Protein AF-K5VI89-F1 (afdb_monomer_lite)

Radius of gyration: 16.24 Å; chains: 1; bounding box: 36×22×39 Å

Organism: Phanerochaete carnosa (strain HHB-10118-sp) (NCBI:txid650164)

Foldseek 3Di:
DAWDADPVRDTDHPPDDDDDDPCCLQQPCVLDPNSVDDDVCRLVVQLVPPPCVQVSDLPHDDPSHAPQHDDPRGD

pLDDT: mean 90.31, std 4.63, range [78.88, 98.06]

Structure (mmCIF, N/CA/C/O backbone):
data_AF-K5VI89-F1
#
_entry.id   AF-K5VI89-F1
#
loop_
_atom_site.group_PDB
_atom_site.id
_atom_site.type_symbol
_atom_site.label_atom_id
_atom_site.label_alt_id
_atom_site.label_comp_id
_atom_site.label_asym_id
_atom_site.label_entity_id
_atom_site.label_seq_id
_atom_site.pdbx_PDB_ins_code
_atom_site.Cartn_x
_atom_site.Cartn_y
_atom_site.Cartn_z
_atom_site.occupancy
_atom_site.B_iso_or_equiv
_atom_site.auth_seq_id
_atom_site.auth_comp_id
_atom_site.auth_asym_id
_atom_site.auth_atom_id
_atom_site.pdbx_PDB_model_num
ATOM 1 N N . MET A 1 1 ? -7.984 -3.997 21.796 1.00 78.88 1 MET A N 1
ATOM 2 C CA . MET A 1 1 ? -8.689 -3.172 20.789 1.00 78.88 1 MET A CA 1
ATOM 3 C C . MET A 1 1 ? -9.668 -2.253 21.511 1.00 78.88 1 MET A C 1
ATOM 5 O O . MET A 1 1 ? -10.384 -2.757 22.371 1.00 78.88 1 MET A O 1
ATOM 9 N N . ASN A 1 2 ? -9.698 -0.959 21.184 1.00 91.62 2 ASN A N 1
ATOM 10 C CA . ASN A 1 2 ? -10.623 0.046 21.736 1.00 91.62 2 ASN A CA 1
ATOM 11 C C . ASN A 1 2 ? -11.349 0.765 20.590 1.00 91.62 2 ASN A C 1
ATOM 13 O O . ASN A 1 2 ? -10.968 0.589 19.434 1.00 91.62 2 ASN A O 1
ATOM 17 N N . ASN A 1 3 ? -12.367 1.564 20.917 1.00 97.12 3 ASN A N 1
ATOM 18 C CA . ASN A 1 3 ? -12.932 2.522 19.965 1.00 97.12 3 ASN A CA 1
ATOM 19 C C . ASN A 1 3 ? -11.843 3.515 19.530 1.00 97.12 3 ASN A C 1
ATOM 21 O O . ASN A 1 3 ? -11.002 3.895 20.350 1.00 97.12 3 ASN A O 1
ATOM 25 N N . TYR A 1 4 ? -11.873 3.940 18.269 1.00 96.56 4 TYR A N 1
ATOM 26 C CA . TYR A 1 4 ? -10.902 4.883 17.719 1.00 96.56 4 TYR A CA 1
ATOM 27 C C . TY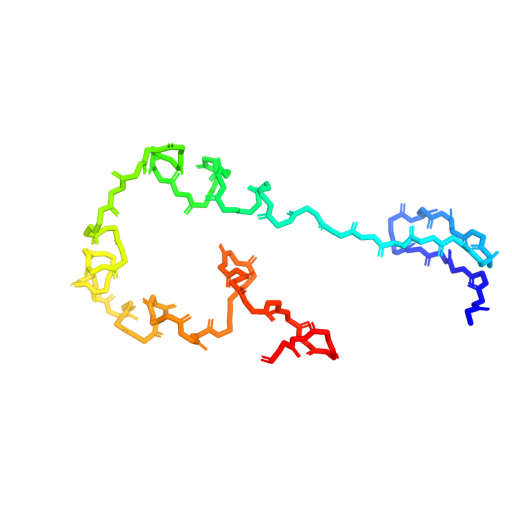R A 1 4 ? -11.547 5.807 16.684 1.00 96.56 4 TYR A C 1
ATOM 29 O O . TYR A 1 4 ? -12.376 5.355 15.901 1.00 96.56 4 TYR A O 1
ATOM 37 N N . THR A 1 5 ? -11.145 7.078 16.661 1.00 97.44 5 THR A N 1
ATOM 38 C CA . THR A 1 5 ? -11.525 8.040 15.616 1.00 97.44 5 THR A CA 1
ATOM 39 C C . THR A 1 5 ? -10.260 8.483 14.893 1.00 97.44 5 THR A C 1
ATOM 41 O O . THR A 1 5 ? -9.340 8.992 15.534 1.00 97.44 5 THR A O 1
ATOM 44 N N . PHE A 1 6 ? -10.202 8.269 13.579 1.00 96.12 6 PHE A N 1
ATOM 45 C CA . PHE A 1 6 ? -9.102 8.733 12.733 1.00 96.12 6 PHE A CA 1
ATOM 46 C C . PHE A 1 6 ? -9.122 10.261 12.588 1.00 96.12 6 PHE A C 1
ATOM 48 O O . PHE A 1 6 ? -10.128 10.916 12.856 1.00 96.12 6 PHE A O 1
ATOM 55 N N . SER A 1 7 ? -8.003 10.848 12.154 1.00 97.69 7 SER A N 1
ATOM 56 C CA . SER A 1 7 ? -7.868 12.304 11.990 1.00 97.69 7 SER A CA 1
ATOM 57 C C . SER A 1 7 ? -8.812 12.903 10.942 1.00 97.69 7 SER A C 1
ATOM 59 O O . SER A 1 7 ? -9.050 14.104 10.961 1.00 97.69 7 SER A O 1
ATOM 61 N N . ASP A 1 8 ? -9.344 12.077 10.039 1.00 97.31 8 ASP A N 1
ATOM 62 C CA . ASP A 1 8 ? -10.363 12.447 9.051 1.00 97.31 8 ASP A CA 1
ATOM 63 C C . ASP A 1 8 ? -11.802 12.375 9.605 1.00 97.31 8 ASP A C 1
ATOM 65 O O . ASP A 1 8 ? -12.759 12.660 8.890 1.00 97.31 8 ASP A O 1
ATOM 69 N N . GLY A 1 9 ? -11.964 12.002 10.879 1.00 98.06 9 GLY A N 1
ATOM 70 C CA . GLY A 1 9 ? -13.254 11.848 11.546 1.00 98.06 9 GLY A CA 1
ATOM 71 C C . GLY A 1 9 ? -13.867 10.449 11.445 1.00 98.06 9 GLY A C 1
ATOM 72 O O . GLY A 1 9 ? -14.905 10.208 12.064 1.00 98.06 9 GLY A O 1
ATOM 73 N N . THR A 1 10 ? -13.245 9.502 10.733 1.00 97.25 10 THR A N 1
ATOM 74 C CA . THR A 1 10 ? -13.766 8.134 10.606 1.00 97.25 10 THR A CA 1
ATOM 75 C C . THR A 1 10 ? -13.761 7.427 11.964 1.00 97.25 10 THR A C 1
ATOM 77 O O . THR A 1 10 ? -12.705 7.191 12.555 1.00 97.25 10 THR A O 1
ATOM 80 N N . PHE A 1 11 ? -14.941 7.054 12.468 1.00 97.50 11 PHE A N 1
ATOM 81 C CA . PHE A 1 11 ? -15.092 6.327 13.731 1.00 97.50 11 PHE A CA 1
ATOM 82 C C . PHE A 1 11 ? -15.070 4.809 13.523 1.00 97.50 11 PHE A C 1
ATOM 84 O O . PHE A 1 11 ? -15.797 4.264 12.698 1.00 97.50 11 PHE A O 1
ATOM 91 N N . THR A 1 12 ? -14.265 4.117 14.325 1.00 97.06 12 THR A N 1
ATOM 92 C CA . THR A 1 12 ? -14.091 2.664 14.312 1.00 97.06 12 THR A CA 1
ATOM 93 C C . THR A 1 12 ? -14.465 2.079 15.678 1.00 97.06 12 THR A C 1
ATOM 95 O O . THR A 1 12 ? -13.749 2.304 16.661 1.00 97.06 12 THR A O 1
ATOM 98 N N . PRO A 1 13 ? -15.559 1.301 15.774 1.00 97.44 13 PRO A N 1
ATOM 99 C CA . PRO A 1 13 ? -15.935 0.615 17.006 1.00 97.44 13 PRO A CA 1
ATOM 100 C C . PRO A 1 13 ? -14.903 -0.431 17.447 1.00 97.44 13 PRO A C 1
ATOM 102 O O . PRO A 1 13 ? -14.242 -1.078 16.627 1.00 97.44 13 PRO A O 1
ATOM 105 N N . LYS A 1 14 ? -14.815 -0.670 18.758 1.00 97.31 14 LYS A N 1
ATOM 106 C CA . LYS A 1 14 ? -14.034 -1.759 19.350 1.00 97.31 14 LYS A CA 1
ATOM 107 C C . LYS A 1 14 ? -14.437 -3.095 18.721 1.00 97.31 14 LYS A C 1
ATOM 109 O O . LYS A 1 14 ? -15.610 -3.443 18.697 1.00 97.31 14 LYS A O 1
ATOM 114 N N . GLY A 1 15 ? -13.438 -3.859 18.281 1.00 95.69 15 GLY A N 1
ATOM 115 C CA . GLY A 1 15 ? -13.630 -5.162 17.632 1.00 95.69 15 GLY A CA 1
ATOM 116 C C . GLY A 1 15 ? -13.656 -5.102 16.103 1.00 95.69 15 GLY A C 1
ATOM 117 O O . GLY A 1 15 ? -13.620 -6.148 15.462 1.00 95.69 15 GLY A O 1
ATOM 118 N N . SER A 1 16 ? -13.652 -3.904 15.513 1.00 95.50 16 SER A N 1
ATOM 119 C CA . SER A 1 16 ? -13.496 -3.749 14.065 1.00 95.50 16 SER A CA 1
ATOM 120 C C . SER A 1 16 ? -12.110 -4.192 13.601 1.00 95.50 16 SER A C 1
ATOM 122 O O . SER A 1 16 ? -11.119 -4.015 14.314 1.00 95.50 16 SER A O 1
ATOM 124 N N . HIS A 1 17 ? -12.043 -4.710 12.378 1.00 93.44 17 HIS A N 1
ATOM 125 C CA . HIS A 1 17 ? -10.790 -4.984 11.683 1.00 93.44 17 HIS A CA 1
ATOM 126 C C . HIS A 1 17 ? -10.479 -3.818 10.747 1.00 93.44 17 HIS A C 1
ATOM 128 O O . HIS A 1 17 ? -11.345 -3.384 9.991 1.00 93.44 17 HIS A O 1
ATOM 134 N N . VAL A 1 18 ? -9.245 -3.321 10.800 1.00 92.25 18 VAL A N 1
ATOM 135 C CA . VAL A 1 18 ? -8.750 -2.274 9.901 1.00 92.25 18 VAL A CA 1
ATOM 136 C C . VAL A 1 18 ? -7.629 -2.876 9.068 1.00 92.25 18 VAL A C 1
ATOM 138 O O . VAL A 1 18 ? -6.684 -3.442 9.615 1.00 92.25 18 VAL A O 1
ATOM 141 N N . SER A 1 19 ? -7.743 -2.763 7.750 1.00 91.56 19 SER A N 1
ATOM 142 C CA . SER A 1 19 ? -6.773 -3.289 6.789 1.00 91.56 19 SER A CA 1
ATOM 143 C C . SER A 1 19 ? -6.544 -2.289 5.666 1.00 91.56 19 SER A C 1
ATOM 145 O O . SER A 1 19 ? -7.456 -1.550 5.301 1.00 91.56 19 SER A O 1
ATOM 147 N N . THR A 1 20 ? -5.356 -2.312 5.071 1.00 89.06 20 THR A N 1
ATOM 148 C CA . THR A 1 20 ? -5.032 -1.528 3.876 1.00 89.06 20 THR A CA 1
ATOM 149 C C . THR A 1 20 ? -4.901 -2.448 2.665 1.00 89.06 20 THR A C 1
ATOM 151 O O . THR A 1 20 ? -4.502 -3.609 2.784 1.00 89.06 20 THR A O 1
ATOM 154 N N . SER A 1 21 ? -5.255 -1.945 1.480 1.00 88.94 21 SER A N 1
ATOM 155 C CA . SER A 1 21 ? -5.092 -2.712 0.246 1.00 88.94 21 SER A CA 1
ATOM 156 C C . SER A 1 21 ? -3.675 -2.555 -0.290 1.00 88.94 21 SER A C 1
ATOM 158 O O . SER A 1 21 ? -3.330 -1.521 -0.856 1.00 88.94 21 SER A O 1
ATOM 160 N N . ARG A 1 22 ? -2.868 -3.613 -0.174 1.00 86.69 22 ARG A N 1
ATOM 161 C CA . ARG A 1 22 ? -1.556 -3.687 -0.833 1.00 86.69 22 ARG A CA 1
ATOM 162 C C . ARG A 1 22 ? -1.675 -3.600 -2.357 1.00 86.69 22 ARG A C 1
ATOM 164 O O . ARG A 1 22 ? -0.809 -3.026 -3.009 1.00 86.69 22 ARG A O 1
ATOM 171 N N . MET A 1 23 ? -2.724 -4.191 -2.927 1.00 86.88 23 MET A N 1
ATOM 172 C CA . MET A 1 23 ? -2.881 -4.253 -4.380 1.00 86.88 23 MET A CA 1
ATOM 173 C C . MET A 1 23 ? -3.044 -2.863 -4.978 1.00 86.88 23 MET A C 1
ATOM 175 O O . MET A 1 23 ? -2.400 -2.578 -5.976 1.00 86.88 23 MET A O 1
ATOM 179 N N . VAL A 1 24 ? -3.822 -1.982 -4.343 1.00 88.31 24 VAL A N 1
ATOM 180 C CA . VAL A 1 24 ? -3.983 -0.599 -4.824 1.00 88.31 24 VAL A CA 1
ATOM 181 C C . VAL A 1 24 ? -2.626 0.100 -4.914 1.00 88.31 24 VAL A C 1
ATOM 183 O O . VAL A 1 24 ? -2.335 0.713 -5.927 1.00 88.31 24 VAL A O 1
ATOM 186 N N . THR A 1 25 ? -1.744 -0.095 -3.932 1.00 90.69 25 THR A N 1
ATOM 187 C CA . THR A 1 25 ? -0.374 0.430 -3.991 1.00 90.69 25 THR A CA 1
ATOM 188 C C . THR A 1 25 ? 0.437 -0.163 -5.152 1.00 90.69 25 THR A C 1
ATOM 190 O O . THR A 1 25 ? 1.112 0.569 -5.868 1.00 90.69 25 THR A O 1
ATOM 193 N N . HIS A 1 26 ? 0.392 -1.486 -5.353 1.00 90.00 26 HIS A N 1
ATOM 194 C CA . HIS A 1 26 ? 1.254 -2.184 -6.322 1.00 90.00 26 HIS A CA 1
ATOM 195 C C . HIS A 1 26 ? 0.780 -2.116 -7.776 1.00 90.00 26 HIS A C 1
ATOM 197 O O . HIS A 1 26 ? 1.616 -2.165 -8.671 1.00 90.00 26 HIS A O 1
ATOM 203 N N . VAL A 1 27 ? -0.527 -2.004 -8.019 1.00 90.56 27 VAL A N 1
ATOM 204 C CA . VAL A 1 27 ? -1.112 -1.903 -9.370 1.00 90.56 27 VAL A CA 1
ATOM 205 C C . VAL A 1 27 ? -1.734 -0.532 -9.651 1.00 90.56 27 VAL A C 1
ATOM 207 O O . VAL A 1 27 ? -2.411 -0.344 -10.662 1.00 90.56 27 VAL A O 1
ATOM 210 N N . GLY A 1 28 ? -1.521 0.425 -8.751 1.00 89.12 28 GLY A N 1
ATOM 211 C CA . GLY A 1 28 ? -1.955 1.803 -8.897 1.00 89.12 28 GLY A CA 1
ATOM 212 C C . GLY A 1 28 ? -1.103 2.552 -9.914 1.00 89.12 28 GLY A C 1
ATOM 213 O O . GLY A 1 28 ? 0.119 2.653 -9.772 1.00 89.12 28 GLY A O 1
ATOM 214 N N . ARG A 1 29 ? -1.757 3.114 -10.935 1.00 89.62 29 ARG A N 1
ATOM 215 C CA . ARG A 1 29 ? -1.112 3.964 -11.953 1.00 89.62 29 ARG A CA 1
ATOM 216 C C . ARG A 1 29 ? -0.529 5.257 -11.378 1.00 89.62 29 ARG A C 1
ATOM 218 O O . ARG A 1 29 ? 0.230 5.937 -12.047 1.00 89.62 29 ARG A O 1
ATOM 225 N N . GLU A 1 30 ? -0.914 5.615 -10.157 1.00 89.38 30 GLU A N 1
ATOM 226 C CA . GLU A 1 30 ? -0.339 6.729 -9.410 1.00 89.38 30 GLU A CA 1
ATOM 227 C C . GLU A 1 30 ? 1.089 6.452 -8.919 1.00 89.38 30 GLU A C 1
ATOM 229 O O . GLU A 1 30 ? 1.819 7.402 -8.654 1.00 89.38 30 GLU A O 1
ATOM 234 N N . ASN A 1 31 ? 1.490 5.177 -8.809 1.00 88.25 31 ASN A N 1
ATOM 235 C CA . ASN A 1 31 ? 2.819 4.783 -8.331 1.00 88.25 31 ASN A CA 1
ATOM 236 C C . ASN A 1 31 ? 3.725 4.260 -9.454 1.00 88.25 31 ASN A C 1
ATOM 238 O O . ASN A 1 31 ? 4.940 4.426 -9.373 1.00 88.25 31 ASN A O 1
ATOM 242 N N . TYR A 1 32 ? 3.155 3.619 -10.482 1.00 90.56 32 TYR A N 1
ATOM 243 C CA . TYR A 1 32 ? 3.919 3.013 -11.574 1.00 90.56 32 TYR A CA 1
ATOM 244 C C . TYR A 1 32 ? 3.246 3.210 -12.935 1.00 90.56 32 TYR A C 1
ATOM 246 O O . TYR A 1 32 ? 2.050 2.955 -13.094 1.00 90.56 32 TYR A O 1
ATOM 254 N N . ASP A 1 33 ? 4.039 3.540 -13.950 1.00 90.94 33 ASP A N 1
ATOM 255 C CA . ASP A 1 33 ? 3.589 3.482 -15.342 1.00 90.94 33 ASP A CA 1
ATOM 256 C C . ASP A 1 33 ? 3.307 2.033 -15.747 1.00 90.94 33 ASP A C 1
ATOM 258 O O . ASP A 1 33 ? 4.058 1.123 -15.394 1.00 90.94 33 ASP A O 1
ATOM 262 N N . GLU A 1 34 ? 2.210 1.786 -16.463 1.00 93.12 34 GLU A N 1
ATOM 263 C CA . GLU A 1 34 ? 1.785 0.425 -16.832 1.00 93.12 34 GLU A CA 1
ATOM 264 C C . GLU A 1 34 ? 1.764 -0.540 -15.623 1.00 93.12 34 GLU A C 1
ATOM 266 O O . GLU A 1 34 ? 2.226 -1.677 -15.711 1.00 93.12 34 GLU A O 1
ATOM 271 N N . ALA A 1 35 ? 1.281 -0.084 -14.458 1.00 92.00 35 ALA A N 1
ATOM 272 C CA . ALA A 1 35 ? 1.374 -0.809 -13.182 1.00 92.00 35 ALA A CA 1
ATOM 273 C C . ALA A 1 35 ? 0.809 -2.245 -13.205 1.00 92.00 35 ALA A C 1
ATOM 275 O O . ALA A 1 35 ? 1.266 -3.111 -12.462 1.00 92.00 35 ALA A O 1
ATOM 276 N N . SER A 1 36 ? -0.184 -2.512 -14.058 1.00 92.00 36 SER A N 1
ATOM 277 C CA . SER A 1 36 ? -0.788 -3.838 -14.233 1.00 92.00 36 SER A CA 1
ATOM 278 C C . SER A 1 36 ? -0.008 -4.762 -15.176 1.00 92.00 36 SER A C 1
ATOM 280 O O . SER A 1 36 ? -0.345 -5.941 -15.286 1.00 92.00 36 SER A O 1
ATOM 282 N N . VAL A 1 37 ? 1.028 -4.256 -15.850 1.00 95.00 37 VAL A N 1
ATOM 283 C CA . VAL A 1 37 ? 1.877 -5.015 -16.771 1.00 95.00 37 VAL A CA 1
ATOM 284 C C . 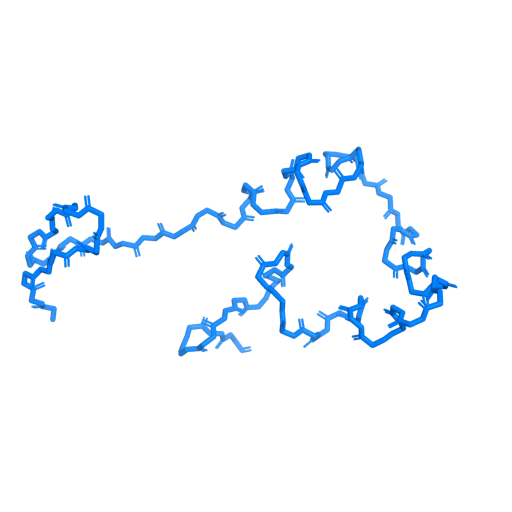VAL A 1 37 ? 3.114 -5.513 -16.032 1.00 95.00 37 VAL A C 1
ATOM 286 O O . VAL A 1 37 ? 3.849 -4.753 -15.388 1.00 95.00 37 VAL A O 1
ATOM 289 N N . PHE A 1 38 ? 3.369 -6.817 -16.151 1.00 93.94 38 PHE A N 1
ATOM 290 C CA . PHE A 1 38 ? 4.607 -7.405 -15.664 1.00 93.94 38 PHE A CA 1
ATOM 291 C C . PHE A 1 38 ? 5.783 -6.915 -16.516 1.00 93.94 38 PHE A C 1
ATOM 293 O O . PHE A 1 38 ? 5.939 -7.311 -17.668 1.00 93.94 38 PHE A O 1
ATOM 300 N N . ASN A 1 39 ? 6.622 -6.072 -15.919 1.00 93.75 39 ASN A N 1
ATOM 301 C CA . ASN A 1 39 ? 7.888 -5.629 -16.486 1.00 93.75 39 ASN A CA 1
ATOM 302 C C . ASN A 1 39 ? 9.021 -6.111 -15.559 1.00 93.75 39 ASN A C 1
ATOM 304 O O . ASN A 1 39 ? 9.161 -5.566 -14.458 1.00 93.75 39 ASN A O 1
ATOM 308 N N . PRO A 1 40 ? 9.832 -7.106 -15.969 1.00 93.81 40 PRO A N 1
ATOM 309 C CA . PRO A 1 40 ? 10.908 -7.635 -15.132 1.00 93.81 40 PRO A CA 1
ATOM 310 C C . PRO A 1 40 ? 12.039 -6.622 -14.887 1.00 93.81 40 PRO A C 1
ATOM 312 O O . PRO A 1 40 ? 12.804 -6.786 -13.938 1.00 93.81 40 PRO A O 1
ATOM 315 N N . TRP A 1 41 ? 12.134 -5.566 -15.699 1.00 93.75 41 TRP A N 1
ATOM 316 C CA . TRP A 1 41 ? 13.191 -4.555 -15.630 1.00 93.75 41 TRP A CA 1
ATOM 317 C C . TRP A 1 41 ? 12.798 -3.307 -14.845 1.00 93.75 41 TRP A C 1
ATOM 319 O O . TRP A 1 41 ? 13.682 -2.562 -14.439 1.00 93.75 41 TRP A O 1
ATOM 329 N N . ARG A 1 42 ? 11.509 -3.133 -14.517 1.00 92.12 42 ARG A N 1
ATOM 330 C CA . ARG A 1 42 ? 10.937 -1.937 -13.869 1.00 92.12 42 ARG A CA 1
ATOM 331 C C . ARG A 1 42 ? 11.825 -1.344 -12.774 1.00 92.12 42 ARG A C 1
ATOM 333 O O . ARG A 1 42 ? 12.257 -0.204 -12.862 1.00 92.12 42 ARG A O 1
ATOM 340 N N . PHE A 1 43 ? 12.132 -2.131 -11.745 1.00 91.25 43 PHE A N 1
ATOM 341 C CA . PHE A 1 43 ? 12.920 -1.644 -10.610 1.00 91.25 43 PHE A CA 1
ATOM 342 C C . PHE A 1 43 ? 14.416 -1.526 -10.914 1.00 91.25 43 PHE A C 1
ATOM 344 O O . PHE A 1 43 ? 15.125 -0.845 -10.185 1.00 91.25 43 PHE A O 1
ATOM 351 N N . SER A 1 44 ? 14.920 -2.206 -11.945 1.00 91.75 44 SER A N 1
ATOM 352 C CA . SER A 1 44 ? 16.294 -2.015 -12.410 1.00 91.75 44 SER A CA 1
ATOM 353 C C . SER A 1 44 ? 16.442 -0.694 -13.151 1.00 91.75 44 SER A C 1
ATOM 355 O O . SER A 1 44 ? 17.384 0.041 -12.878 1.00 91.75 44 SER A O 1
ATOM 357 N N . ASP A 1 45 ? 15.488 -0.377 -14.021 1.00 92.50 45 ASP A N 1
ATOM 358 C CA . ASP A 1 45 ? 15.492 0.845 -14.818 1.00 92.50 45 ASP A CA 1
ATOM 359 C C . ASP A 1 45 ? 15.336 2.076 -13.922 1.00 92.50 45 ASP A C 1
ATOM 361 O O . ASP A 1 45 ? 16.161 2.982 -13.991 1.00 92.50 45 ASP A O 1
ATOM 365 N N . MET A 1 46 ? 14.385 2.051 -12.978 1.00 90.56 46 MET A N 1
ATOM 366 C CA . MET A 1 46 ? 14.205 3.142 -12.009 1.00 90.56 46 MET A CA 1
ATOM 367 C C . MET A 1 46 ? 15.457 3.388 -11.145 1.00 90.56 46 MET A C 1
ATOM 369 O O . MET A 1 46 ? 15.731 4.517 -10.761 1.00 90.56 46 MET A O 1
ATOM 373 N N . ARG A 1 47 ? 16.260 2.355 -10.838 1.00 87.88 47 ARG A N 1
ATOM 374 C CA . ARG A 1 47 ? 17.522 2.528 -10.082 1.00 87.88 47 ARG A CA 1
ATOM 375 C C . ARG A 1 47 ? 18.613 3.245 -10.872 1.00 87.88 47 ARG A C 1
ATOM 377 O O . ARG A 1 47 ? 19.535 3.769 -10.249 1.00 87.88 47 ARG A O 1
ATOM 384 N N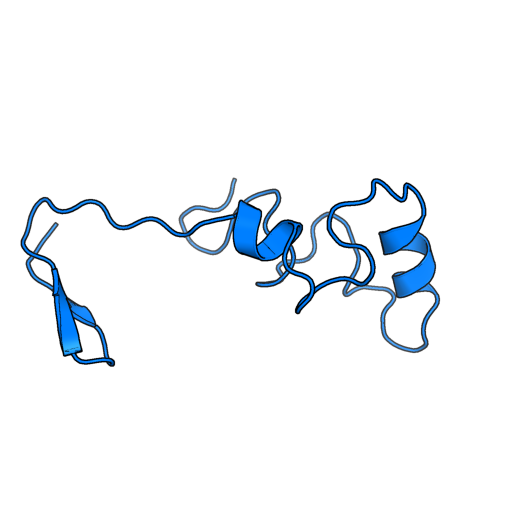 . ASN A 1 48 ? 18.551 3.211 -12.201 1.00 88.50 48 ASN A N 1
ATOM 385 C CA . ASN A 1 48 ? 19.546 3.855 -13.056 1.00 88.50 48 ASN A CA 1
ATOM 386 C C . ASN A 1 48 ? 19.338 5.375 -13.139 1.00 88.50 48 ASN A C 1
ATOM 388 O O . ASN A 1 48 ? 20.224 6.082 -13.619 1.00 88.50 48 ASN A O 1
ATOM 392 N N . GLU A 1 49 ? 18.203 5.886 -12.657 1.00 85.75 49 GLU A N 1
ATOM 393 C CA . GLU A 1 49 ? 17.974 7.319 -12.515 1.00 85.75 49 GLU A CA 1
ATOM 394 C C . GLU A 1 49 ? 18.877 7.916 -11.422 1.00 85.75 49 GLU A C 1
ATOM 396 O O . GLU A 1 49 ? 19.128 7.325 -10.364 1.00 85.75 49 GLU A O 1
ATOM 401 N N . THR A 1 50 ? 19.404 9.114 -11.682 1.00 81.50 50 THR A N 1
ATOM 402 C CA . THR A 1 50 ? 20.346 9.787 -10.780 1.00 81.50 50 THR A CA 1
ATOM 403 C C . THR A 1 50 ? 19.716 10.019 -9.405 1.00 81.50 50 THR A C 1
ATOM 405 O O . THR A 1 50 ? 18.778 10.796 -9.271 1.00 81.50 50 THR A O 1
ATOM 408 N N . GLY A 1 51 ? 20.284 9.394 -8.367 1.00 80.12 51 GLY A N 1
ATOM 409 C CA . GLY A 1 51 ? 19.830 9.535 -6.975 1.00 80.12 51 GLY A CA 1
ATOM 410 C C . GLY A 1 51 ? 18.833 8.469 -6.502 1.00 80.12 51 GLY A C 1
ATOM 411 O O . GLY A 1 51 ? 18.506 8.435 -5.319 1.00 80.12 51 GLY A O 1
ATOM 412 N N . GLU A 1 52 ? 18.413 7.551 -7.375 1.00 85.19 52 GLU A N 1
ATOM 413 C CA . GLU A 1 52 ? 17.328 6.591 -7.106 1.00 85.19 52 GLU A CA 1
ATOM 414 C C . GLU A 1 52 ? 17.831 5.171 -6.745 1.00 85.19 52 GLU A C 1
ATOM 416 O O . GLU A 1 52 ? 17.057 4.266 -6.414 1.00 85.19 52 GLU A O 1
ATOM 421 N N . GLY A 1 53 ? 19.154 4.967 -6.734 1.00 79.12 53 GLY A N 1
ATOM 422 C CA . GLY A 1 53 ? 19.786 3.647 -6.609 1.00 79.12 53 GLY A CA 1
ATOM 423 C C . GLY A 1 53 ? 19.420 2.843 -5.349 1.00 79.12 53 GLY A C 1
ATOM 424 O O . GLY A 1 53 ? 19.248 1.625 -5.428 1.00 79.12 53 GLY A O 1
ATOM 425 N N . THR A 1 54 ? 19.267 3.485 -4.185 1.00 84.00 54 THR A N 1
ATOM 426 C CA . THR A 1 54 ? 18.891 2.803 -2.925 1.00 84.00 54 THR A CA 1
ATOM 427 C C . THR A 1 54 ? 17.381 2.725 -2.701 1.00 84.00 54 THR A C 1
ATOM 429 O O . THR A 1 54 ? 16.916 1.831 -1.991 1.00 84.00 54 THR A O 1
ATOM 432 N N . LYS A 1 55 ? 16.605 3.625 -3.314 1.00 84.94 55 LYS A N 1
ATOM 433 C CA . LYS A 1 55 ? 15.154 3.756 -3.111 1.00 84.94 55 LYS A CA 1
ATOM 434 C C . LYS A 1 55 ? 14.370 2.605 -3.739 1.00 84.94 55 LYS A C 1
ATOM 436 O O . LYS A 1 55 ? 13.398 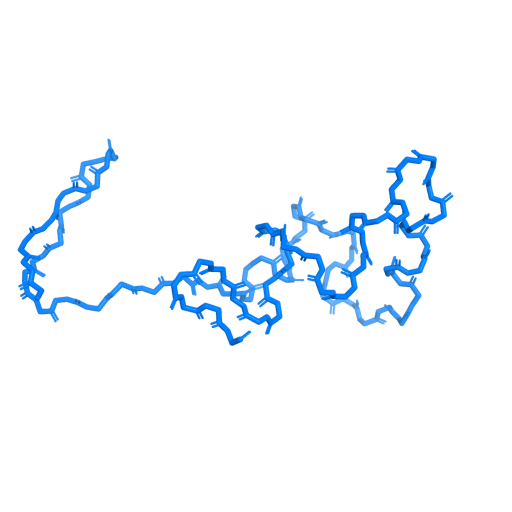2.133 -3.161 1.00 84.94 55 LYS A O 1
ATOM 441 N N . HIS A 1 56 ? 14.825 2.108 -4.887 1.00 87.75 56 HIS A N 1
ATOM 442 C CA . HIS A 1 56 ? 14.193 0.994 -5.605 1.00 87.75 56 HIS A CA 1
ATOM 443 C C . HIS A 1 56 ? 14.871 -0.358 -5.334 1.00 87.75 56 HIS A C 1
ATOM 445 O O . HIS A 1 56 ? 14.829 -1.282 -6.154 1.00 87.75 56 HIS A O 1
ATOM 451 N N . GLN A 1 57 ? 15.529 -0.495 -4.180 1.00 87.06 57 GLN A N 1
ATOM 452 C CA . GLN A 1 57 ? 15.965 -1.801 -3.696 1.00 87.06 57 GLN A CA 1
ATOM 453 C C . GLN A 1 57 ? 14.775 -2.618 -3.188 1.00 87.06 57 GLN A C 1
ATOM 455 O O . GLN A 1 57 ? 13.837 -2.085 -2.604 1.00 87.06 57 GLN A O 1
ATOM 460 N N . MET A 1 58 ? 14.849 -3.938 -3.368 1.00 85.69 58 MET A N 1
ATOM 461 C CA . MET A 1 58 ? 13.770 -4.874 -3.029 1.00 85.69 58 MET A CA 1
ATOM 462 C C . MET A 1 58 ? 13.320 -4.798 -1.562 1.00 85.69 58 MET A C 1
ATOM 464 O O . MET A 1 58 ? 12.155 -5.042 -1.266 1.00 85.69 58 MET A O 1
ATOM 468 N N . VAL A 1 59 ? 14.246 -4.494 -0.653 1.00 85.44 59 VAL A N 1
ATOM 469 C CA . VAL A 1 59 ? 14.013 -4.482 0.800 1.00 85.44 59 VAL A CA 1
ATOM 470 C C . VAL A 1 59 ? 13.948 -3.069 1.379 1.00 85.44 59 VAL A C 1
ATOM 472 O O . VAL A 1 59 ? 13.904 -2.902 2.594 1.00 85.44 59 VAL A O 1
ATOM 475 N N . ASN A 1 60 ? 13.961 -2.037 0.529 1.00 87.00 60 ASN A N 1
ATOM 476 C CA . ASN A 1 60 ? 13.818 -0.667 0.997 1.00 87.00 60 ASN A CA 1
ATOM 477 C C . ASN A 1 60 ? 12.391 -0.440 1.523 1.00 87.00 60 ASN A C 1
ATOM 479 O O . ASN A 1 60 ? 11.413 -0.826 0.880 1.00 87.00 60 ASN A O 1
ATOM 483 N N . ILE A 1 61 ? 12.275 0.188 2.694 1.00 83.62 61 ILE A N 1
ATOM 484 C CA . ILE A 1 61 ? 10.979 0.499 3.296 1.00 83.62 61 ILE A CA 1
ATOM 485 C C . ILE A 1 61 ? 10.393 1.722 2.587 1.00 83.62 61 ILE A C 1
ATOM 487 O O . ILE A 1 61 ? 10.833 2.850 2.804 1.00 83.62 61 ILE A O 1
ATOM 491 N N . ASN A 1 62 ? 9.356 1.497 1.782 1.00 85.06 62 ASN A N 1
ATOM 492 C CA . ASN A 1 62 ? 8.653 2.537 1.039 1.00 85.06 62 ASN A CA 1
ATOM 493 C C . ASN A 1 62 ? 7.135 2.293 1.086 1.00 85.06 62 ASN A C 1
ATOM 495 O O . ASN A 1 62 ? 6.669 1.176 0.877 1.00 85.06 62 ASN A O 1
ATOM 499 N N . MET A 1 63 ? 6.343 3.349 1.293 1.00 88.56 63 MET A N 1
ATOM 500 C CA . MET A 1 63 ? 4.875 3.277 1.254 1.00 88.56 63 MET A CA 1
ATOM 501 C C . MET A 1 63 ? 4.312 2.898 -0.126 1.00 88.56 63 MET A C 1
ATOM 503 O O . MET A 1 63 ? 3.173 2.452 -0.206 1.00 88.56 63 MET A O 1
ATOM 507 N N . GLN A 1 64 ? 5.099 3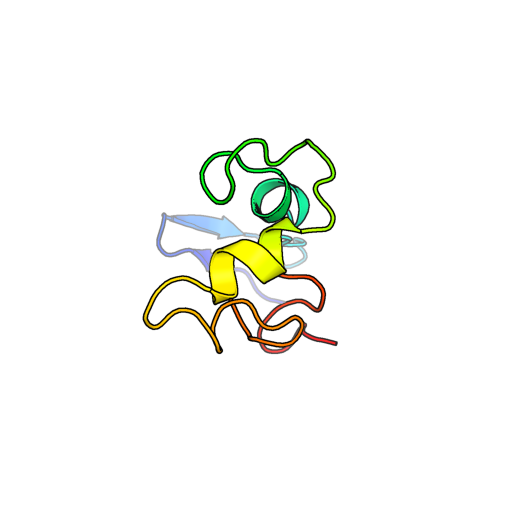.044 -1.194 1.00 88.88 64 GLN A N 1
ATOM 508 C CA . GLN A 1 64 ? 4.726 2.691 -2.570 1.00 88.88 64 GLN A CA 1
ATOM 509 C C . GLN A 1 64 ? 5.123 1.253 -2.943 1.00 88.88 64 GLN A C 1
ATOM 511 O O . GLN A 1 64 ? 4.692 0.736 -3.966 1.00 88.88 64 GLN A O 1
ATOM 516 N N . TYR A 1 65 ? 5.923 0.574 -2.115 1.00 90.38 65 TYR A N 1
ATOM 517 C CA . TYR A 1 65 ? 6.343 -0.802 -2.355 1.00 90.38 65 TYR A CA 1
ATOM 518 C C . TYR A 1 65 ? 6.316 -1.591 -1.046 1.00 90.38 65 TYR A C 1
ATOM 520 O O . TYR A 1 65 ? 7.257 -1.568 -0.263 1.00 90.38 65 TYR A O 1
ATOM 528 N N . LEU A 1 66 ? 5.209 -2.305 -0.819 1.00 91.25 66 LEU A N 1
ATOM 529 C CA . LEU A 1 66 ? 4.917 -3.037 0.418 1.00 91.25 66 LEU A CA 1
ATOM 530 C C . LEU A 1 66 ? 4.969 -4.577 0.250 1.00 91.25 66 LEU A C 1
ATOM 532 O O . LEU A 1 66 ? 3.982 -5.253 0.560 1.00 91.25 66 LEU A O 1
ATOM 536 N N . PRO A 1 67 ? 6.067 -5.184 -0.256 1.00 90.12 67 PRO A N 1
ATOM 537 C CA . PRO A 1 67 ? 6.160 -6.638 -0.396 1.00 90.12 67 PRO A CA 1
ATOM 538 C C . PRO A 1 67 ? 6.141 -7.361 0.960 1.00 90.12 67 PRO A C 1
ATOM 540 O O . PRO A 1 67 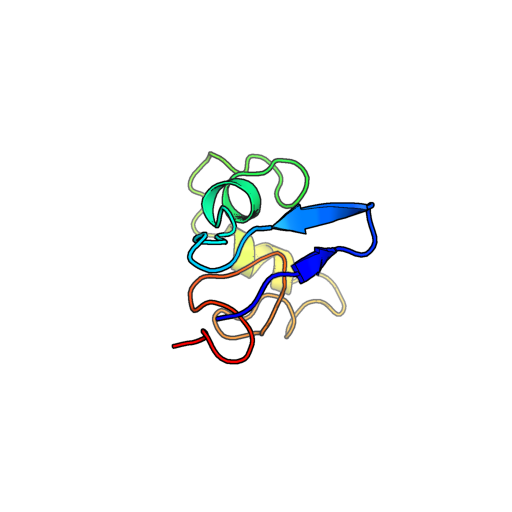? 5.596 -8.461 1.039 1.00 90.12 67 PRO A O 1
ATOM 543 N N . PHE A 1 68 ? 6.675 -6.717 2.002 1.00 90.25 68 PHE A N 1
ATOM 544 C CA . PHE A 1 68 ? 6.820 -7.260 3.355 1.00 90.25 68 PHE A CA 1
ATOM 545 C C . PHE A 1 68 ? 6.013 -6.490 4.408 1.00 90.25 68 PHE A C 1
ATOM 547 O O . PHE A 1 68 ? 6.089 -6.824 5.579 1.00 90.25 68 PHE A O 1
ATOM 554 N N . GLY A 1 69 ? 5.221 -5.485 4.017 1.00 89.75 69 GLY A N 1
ATOM 555 C CA . GLY A 1 69 ? 4.500 -4.608 4.948 1.00 89.75 69 GLY A CA 1
ATOM 556 C C . GLY A 1 69 ? 5.338 -3.429 5.461 1.00 89.75 69 GLY A C 1
ATOM 557 O O . GLY A 1 69 ? 6.406 -3.133 4.931 1.00 89.75 69 GLY A O 1
ATOM 558 N N . ILE A 1 70 ? 4.817 -2.716 6.465 1.00 89.56 70 ILE A N 1
ATOM 559 C CA . ILE A 1 70 ? 5.472 -1.559 7.097 1.00 89.56 70 ILE A CA 1
ATOM 560 C C . ILE A 1 70 ? 5.218 -1.547 8.612 1.00 89.56 70 ILE A C 1
ATOM 562 O O . ILE A 1 70 ? 4.159 -1.961 9.092 1.00 89.56 70 ILE A O 1
ATOM 566 N N . GLY A 1 71 ? 6.187 -1.039 9.376 1.00 89.19 71 GLY A N 1
ATOM 567 C CA . GLY A 1 71 ? 6.068 -0.856 10.822 1.00 89.19 71 GLY A CA 1
ATOM 568 C C . GLY A 1 71 ? 5.958 -2.178 11.586 1.00 89.19 71 GLY A C 1
ATOM 569 O O . GLY A 1 71 ? 6.590 -3.166 11.233 1.00 89.19 71 GLY A O 1
ATOM 570 N N . LYS A 1 72 ? 5.135 -2.204 12.642 1.00 89.50 72 LYS A N 1
ATOM 571 C CA . LYS A 1 72 ? 4.968 -3.374 13.532 1.00 89.50 72 LYS A CA 1
ATOM 572 C C . LYS A 1 72 ? 4.394 -4.620 12.849 1.00 89.50 72 LYS A C 1
ATOM 574 O O . LYS A 1 72 ? 4.387 -5.684 13.457 1.00 89.50 72 LYS A O 1
ATOM 579 N N . HIS A 1 73 ? 3.861 -4.466 11.642 1.00 86.44 73 HIS A N 1
ATOM 580 C CA . HIS A 1 73 ? 3.251 -5.540 10.863 1.00 86.44 73 HIS A CA 1
ATOM 581 C C . HIS A 1 73 ? 4.113 -5.953 9.666 1.00 86.44 73 HIS A C 1
ATOM 583 O O . HIS A 1 73 ? 3.630 -6.690 8.810 1.00 86.44 73 HIS A O 1
ATOM 589 N N . ALA A 1 74 ? 5.352 -5.459 9.583 1.00 89.50 74 ALA A N 1
ATOM 590 C CA . ALA A 1 74 ? 6.300 -5.955 8.604 1.00 89.50 74 ALA A CA 1
ATOM 591 C C . ALA A 1 74 ? 6.807 -7.356 8.997 1.00 89.50 74 ALA A C 1
ATOM 593 O O . ALA A 1 74 ? 7.015 -7.615 10.185 1.00 89.50 74 ALA A O 1
ATOM 594 N N . TRP A 1 75 ? 6.967 -8.231 7.999 1.00 81.00 75 TRP A N 1
ATOM 595 C CA . TRP A 1 75 ? 7.714 -9.494 8.093 1.00 81.00 75 TRP A CA 1
ATOM 596 C C . TRP A 1 75 ? 9.195 -9.172 8.254 1.00 81.00 75 TRP A C 1
ATOM 598 O O . TRP A 1 75 ? 9.727 -8.424 7.402 1.00 81.00 75 TRP A O 1
#

Sequence (75 aa):
MNNYTFSDGTFTPKGSHVSTSRMVTHVGRENYDEASVFNPWRFSDMRNETGEGTKHQMVNINMQYLPFGIGKHAW

Secondary structure (DSSP, 8-state):
---EE-TTS-EE-TT------HHHHHH-TTTSTTTTS--TTHHHHHHTSTT-TTTTSTT--BTTB-SS-SGGG--

InterPro domains:
  IPR001128 Cytochrome P450 [PF00067] (3-73)
  IPR036396 Cytochrome P450 superfamily [G3DSA:1.10.630.10] (1-74)
  IPR036396 Cytochrome P450 superfamily [SSF48264] (3-74)